Protein AF-A0A945F4Z0-F1 (afdb_monomer_lite)

Radius of gyration: 15.6 Å; chains: 1; bounding box: 30×42×39 Å

Structure (mmCIF, N/CA/C/O backbone):
data_AF-A0A945F4Z0-F1
#
_entry.id   AF-A0A945F4Z0-F1
#
loop_
_atom_site.group_PDB
_atom_site.id
_atom_site.type_symbol
_atom_site.label_atom_id
_atom_site.label_alt_id
_atom_site.label_comp_id
_atom_site.label_asym_id
_atom_site.label_entity_id
_atom_site.label_seq_id
_atom_site.pdbx_PDB_ins_code
_atom_site.Cartn_x
_atom_site.Cartn_y
_atom_site.Cartn_z
_atom_site.occupancy
_atom_site.B_iso_or_equiv
_atom_site.auth_seq_id
_atom_site.auth_comp_id
_atom_site.auth_asym_id
_atom_site.auth_atom_id
_atom_site.pdbx_PDB_model_num
ATOM 1 N N . MET A 1 1 ? -14.471 0.041 19.397 1.00 57.28 1 MET A N 1
ATOM 2 C CA . MET A 1 1 ? -13.333 -0.844 19.078 1.00 57.28 1 MET A CA 1
ATOM 3 C C . MET A 1 1 ? -12.966 -1.607 20.330 1.00 57.28 1 MET A C 1
ATOM 5 O O . MET A 1 1 ? -12.863 -0.986 21.384 1.00 57.28 1 MET A O 1
ATOM 9 N N . ASN A 1 2 ? -12.852 -2.930 20.235 1.00 70.94 2 ASN A N 1
ATOM 10 C CA . ASN A 1 2 ? -12.374 -3.762 21.343 1.00 70.94 2 ASN A CA 1
ATOM 11 C C . ASN A 1 2 ? -10.835 -3.869 21.310 1.00 70.94 2 ASN A C 1
ATOM 13 O O . ASN A 1 2 ? -10.199 -3.554 20.307 1.00 70.94 2 ASN A O 1
ATOM 17 N N . THR A 1 3 ? -10.219 -4.305 22.408 1.00 71.19 3 THR A N 1
ATOM 18 C CA . THR A 1 3 ? -8.753 -4.326 22.557 1.00 71.19 3 THR A CA 1
ATOM 19 C C . THR A 1 3 ? -8.053 -5.214 21.517 1.00 71.19 3 THR A C 1
ATOM 21 O O . THR A 1 3 ? -6.948 -4.898 21.088 1.00 71.19 3 THR A O 1
ATOM 24 N N . ILE A 1 4 ? -8.700 -6.296 21.070 1.00 70.62 4 ILE A N 1
ATOM 25 C CA . ILE A 1 4 ? -8.148 -7.249 20.093 1.00 70.62 4 ILE A CA 1
ATOM 26 C C . ILE A 1 4 ? -8.056 -6.610 18.701 1.00 70.62 4 ILE A C 1
ATOM 28 O O . ILE A 1 4 ? -7.018 -6.711 18.050 1.00 70.62 4 ILE A O 1
ATOM 32 N N . GLU A 1 5 ? -9.102 -5.898 18.270 1.00 69.19 5 GLU A N 1
ATOM 33 C CA . GLU A 1 5 ? -9.105 -5.132 17.014 1.00 69.19 5 GLU A CA 1
ATOM 34 C C . GLU A 1 5 ? -7.970 -4.103 16.987 1.00 69.19 5 GLU A C 1
ATOM 36 O O . GLU A 1 5 ? -7.250 -3.994 15.994 1.00 69.19 5 GLU A O 1
ATOM 41 N N . THR A 1 6 ? -7.757 -3.397 18.099 1.00 77.31 6 THR A N 1
ATOM 42 C CA . THR A 1 6 ? -6.669 -2.421 18.225 1.00 77.31 6 THR A CA 1
ATOM 43 C C . THR A 1 6 ? -5.296 -3.079 18.063 1.00 77.31 6 THR A C 1
ATOM 45 O O . THR A 1 6 ? -4.445 -2.541 17.356 1.00 77.31 6 THR A O 1
ATOM 48 N N . PHE A 1 7 ? -5.069 -4.262 18.647 1.00 81.06 7 PHE A N 1
ATOM 49 C CA . PHE A 1 7 ? -3.796 -4.978 18.496 1.00 81.06 7 PHE A CA 1
ATOM 50 C C . PHE A 1 7 ? -3.519 -5.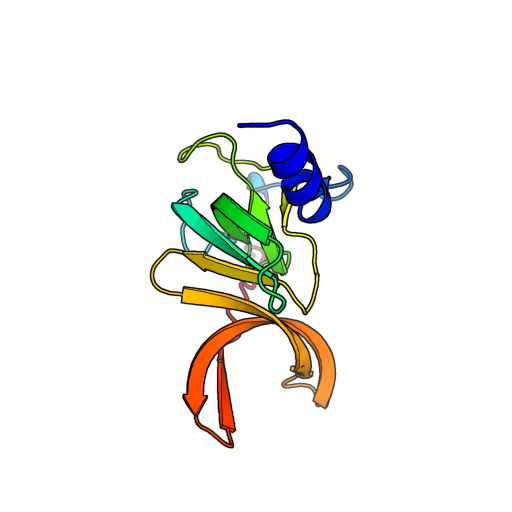415 17.053 1.00 81.06 7 PHE A C 1
ATOM 52 O O . PHE A 1 7 ? -2.377 -5.330 16.604 1.00 81.06 7 PHE A O 1
ATOM 59 N N . GLU A 1 8 ? -4.533 -5.871 16.315 1.00 84.00 8 GLU A N 1
ATOM 60 C CA . GLU A 1 8 ? -4.361 -6.265 14.911 1.00 84.00 8 GLU A CA 1
ATOM 61 C C . GLU A 1 8 ? -4.081 -5.065 13.997 1.00 84.00 8 GLU A C 1
ATOM 63 O O . GLU A 1 8 ? -3.292 -5.180 13.059 1.00 84.00 8 GLU A O 1
ATOM 68 N N . ILE A 1 9 ? -4.656 -3.898 14.304 1.00 82.81 9 ILE A N 1
ATOM 69 C CA . ILE A 1 9 ? -4.363 -2.648 13.591 1.00 82.81 9 ILE A CA 1
ATOM 70 C C . ILE A 1 9 ? -2.925 -2.191 13.861 1.00 82.81 9 ILE A C 1
ATOM 72 O O . ILE A 1 9 ? -2.204 -1.847 12.929 1.00 82.81 9 ILE A O 1
ATOM 76 N N . VAL A 1 10 ? -2.453 -2.242 15.108 1.00 86.88 10 VAL A N 1
ATOM 77 C CA . VAL A 1 10 ? -1.072 -1.838 15.435 1.00 86.88 10 VAL A CA 1
ATOM 78 C C . VAL A 1 10 ? -0.037 -2.679 14.669 1.00 86.88 10 VAL A C 1
ATOM 80 O O . VAL A 1 10 ? 0.998 -2.156 14.267 1.00 86.88 10 VAL A O 1
ATOM 83 N N . LYS A 1 11 ? -0.331 -3.953 14.372 1.00 88.19 11 LYS A N 1
ATOM 84 C CA . LYS A 1 11 ? 0.557 -4.847 13.599 1.00 88.19 11 LYS A CA 1
ATOM 85 C C . LYS A 1 11 ? 0.707 -4.480 12.118 1.00 88.19 11 LYS A C 1
ATOM 87 O O . LYS A 1 11 ? 1.576 -5.045 11.455 1.00 88.19 11 LYS A O 1
ATOM 92 N N . ILE A 1 12 ? -0.138 -3.601 11.577 1.00 90.12 12 ILE A N 1
ATOM 93 C CA . ILE A 1 12 ? -0.087 -3.181 10.166 1.00 90.12 12 ILE A CA 1
ATOM 94 C C . ILE A 1 12 ? 0.416 -1.744 9.983 1.00 90.12 12 ILE A C 1
ATOM 96 O O . ILE A 1 12 ? 0.544 -1.291 8.846 1.00 90.12 12 ILE A O 1
ATOM 100 N N . ILE A 1 13 ? 0.726 -1.039 11.075 1.00 91.38 13 ILE A N 1
ATOM 101 C CA . ILE A 1 13 ? 1.212 0.343 11.063 1.00 91.38 13 ILE A CA 1
ATOM 102 C C . ILE A 1 13 ? 2.731 0.355 11.244 1.00 91.38 13 ILE A C 1
ATOM 104 O O . ILE A 1 13 ? 3.278 -0.291 12.135 1.00 91.38 13 ILE A O 1
ATOM 108 N N . ALA A 1 14 ? 3.414 1.131 10.410 1.00 90.31 14 ALA A N 1
ATOM 109 C CA . ALA A 1 14 ? 4.813 1.490 10.567 1.00 90.31 14 ALA A CA 1
ATOM 110 C C . ALA A 1 14 ? 4.922 2.974 10.942 1.00 90.31 14 ALA A C 1
ATOM 112 O O . ALA A 1 14 ? 4.373 3.840 10.255 1.00 90.31 14 ALA A O 1
ATOM 113 N N . GLN A 1 15 ? 5.663 3.273 12.011 1.00 86.88 15 GLN A N 1
ATOM 114 C CA . GLN A 1 15 ? 6.022 4.651 12.342 1.00 86.88 15 GLN A CA 1
ATOM 115 C C . GLN A 1 15 ? 7.101 5.141 11.377 1.00 86.88 15 GLN A C 1
ATOM 117 O O . GLN A 1 15 ? 8.115 4.470 11.155 1.00 86.88 15 GLN A O 1
ATOM 122 N N . LYS A 1 16 ? 6.898 6.325 10.798 1.00 77.50 16 LYS A N 1
ATOM 123 C CA . LYS A 1 16 ? 7.902 6.962 9.951 1.00 77.50 16 LYS A CA 1
ATOM 124 C C . LYS A 1 16 ? 8.971 7.542 10.869 1.00 77.50 16 LYS A C 1
ATOM 126 O O . LYS A 1 16 ? 8.783 8.590 11.477 1.00 77.50 16 LYS A O 1
ATOM 131 N N . ASN A 1 17 ? 10.115 6.867 10.971 1.00 59.88 17 ASN A N 1
ATOM 132 C CA . ASN A 1 17 ? 11.295 7.461 11.594 1.00 59.88 17 ASN A CA 1
ATOM 133 C C . ASN A 1 17 ? 11.606 8.769 10.843 1.00 59.88 17 ASN A C 1
ATOM 135 O O . ASN A 1 17 ? 11.760 8.746 9.622 1.00 59.88 17 ASN A O 1
ATOM 139 N N . ASN A 1 18 ? 11.668 9.893 11.563 1.00 47.59 18 ASN A N 1
ATOM 140 C CA . ASN A 1 18 ? 11.749 11.286 11.080 1.00 47.59 18 ASN A CA 1
ATOM 141 C C . ASN A 1 18 ? 12.973 11.650 10.193 1.00 47.59 18 ASN A C 1
ATOM 143 O O . ASN A 1 18 ? 13.375 12.806 10.121 1.00 47.59 18 ASN A O 1
ATOM 147 N N . LEU A 1 19 ? 13.591 10.705 9.485 1.00 45.78 19 LEU A N 1
ATOM 148 C CA . LEU A 1 19 ? 14.809 10.921 8.697 1.00 45.78 19 LEU A CA 1
ATOM 149 C C . LEU A 1 19 ? 14.551 11.425 7.267 1.00 45.78 19 LEU A C 1
ATOM 151 O O . LEU A 1 19 ? 15.496 11.756 6.556 1.00 45.78 19 LEU A O 1
ATOM 155 N N . ARG A 1 20 ? 13.289 11.500 6.825 1.00 46.53 20 ARG A N 1
ATOM 156 C CA . ARG A 1 20 ? 12.905 12.089 5.532 1.00 46.53 20 ARG A CA 1
ATOM 157 C C . ARG A 1 20 ? 11.663 12.959 5.686 1.00 46.53 20 ARG A C 1
ATOM 159 O O . ARG A 1 20 ? 10.595 12.630 5.173 1.00 46.53 20 ARG A O 1
ATOM 166 N N . THR A 1 21 ? 11.797 14.086 6.382 1.00 48.62 21 THR A N 1
ATOM 167 C CA . THR A 1 21 ? 10.856 15.196 6.210 1.00 48.62 21 THR A CA 1
ATOM 168 C C . THR A 1 21 ? 10.957 15.654 4.758 1.00 48.62 21 THR A C 1
ATOM 170 O O . THR A 1 21 ? 11.916 16.299 4.337 1.00 48.62 21 THR A O 1
ATOM 173 N N . MET A 1 22 ? 9.998 15.222 3.939 1.00 55.06 22 MET A N 1
ATOM 174 C CA . MET A 1 22 ? 9.889 15.661 2.556 1.00 55.06 22 MET A CA 1
ATOM 175 C C . MET A 1 22 ? 9.711 17.178 2.563 1.00 55.06 22 MET A C 1
ATOM 177 O O . MET A 1 22 ? 8.665 17.683 2.963 1.00 55.06 22 MET A O 1
ATOM 181 N N . ASN A 1 23 ? 10.744 17.909 2.149 1.00 58.12 23 ASN A N 1
ATOM 182 C CA . ASN A 1 23 ? 10.658 19.354 2.060 1.00 58.12 23 ASN A CA 1
ATOM 183 C C . ASN A 1 23 ? 9.906 19.725 0.776 1.00 58.12 23 ASN A C 1
ATOM 185 O O . ASN A 1 23 ? 10.512 19.910 -0.278 1.00 58.12 23 ASN A O 1
ATOM 189 N N . LEU A 1 24 ? 8.576 19.799 0.882 1.00 58.62 24 LEU A N 1
ATOM 190 C CA . LEU A 1 24 ? 7.657 20.132 -0.211 1.00 58.62 24 LEU A CA 1
ATOM 191 C C . LEU A 1 24 ? 8.017 21.459 -0.903 1.00 58.62 24 LEU A C 1
ATOM 193 O O . LEU A 1 24 ? 7.733 21.610 -2.084 1.00 58.62 24 LEU A O 1
ATOM 197 N N . SER A 1 25 ? 8.705 22.382 -0.214 1.00 57.22 25 SER A N 1
ATOM 198 C CA . SER A 1 25 ? 9.154 23.656 -0.802 1.00 57.22 25 SER A CA 1
ATOM 199 C C . SER A 1 25 ? 10.288 23.519 -1.827 1.00 57.22 25 SER A C 1
ATOM 201 O O . SER A 1 25 ? 10.493 24.422 -2.631 1.00 57.22 25 SER A O 1
ATOM 203 N N . LYS A 1 26 ? 11.023 22.397 -1.825 1.00 52.59 26 LYS A N 1
ATOM 204 C CA . LYS A 1 26 ? 12.131 22.122 -2.762 1.00 52.59 26 LYS A CA 1
ATOM 205 C C . LYS A 1 26 ? 11.701 21.295 -3.974 1.00 52.59 26 LYS A C 1
ATOM 207 O O . LYS A 1 26 ? 12.537 20.856 -4.756 1.00 52.59 26 LYS A O 1
ATOM 212 N N . ILE A 1 27 ? 10.406 21.023 -4.093 1.00 54.50 27 ILE A N 1
ATOM 213 C CA . ILE A 1 27 ? 9.855 20.084 -5.057 1.00 54.50 27 ILE A CA 1
ATOM 214 C C . ILE A 1 27 ? 8.968 20.853 -6.037 1.00 54.50 27 ILE A C 1
ATOM 216 O O . ILE A 1 27 ? 7.995 21.481 -5.633 1.00 54.50 27 ILE A O 1
ATOM 220 N N . SER A 1 28 ? 9.268 20.758 -7.335 1.00 45.69 28 SER A N 1
ATOM 221 C CA . SER A 1 28 ? 8.346 21.200 -8.384 1.00 45.69 28 SER A CA 1
ATOM 222 C C . SER A 1 28 ? 7.384 20.056 -8.733 1.00 45.69 28 SER A C 1
ATOM 224 O O . SER A 1 28 ? 7.798 19.012 -9.243 1.00 45.69 28 SER A O 1
ATOM 226 N N . GLY A 1 29 ? 6.096 20.229 -8.411 1.00 54.69 29 GLY A N 1
ATOM 227 C CA . GLY A 1 29 ? 5.029 19.236 -8.608 1.00 54.69 29 GLY A CA 1
ATOM 228 C C . GLY A 1 29 ? 4.579 18.516 -7.327 1.00 54.69 29 GLY A C 1
ATOM 229 O O . GLY A 1 29 ? 5.136 18.705 -6.253 1.00 54.69 29 GLY A O 1
ATOM 230 N N . SER A 1 30 ? 3.536 17.681 -7.423 1.00 54.34 30 SER A N 1
ATOM 231 C CA . SER A 1 30 ? 3.030 16.897 -6.282 1.00 54.34 30 SER A CA 1
ATOM 232 C C . SER A 1 30 ? 3.563 15.455 -6.305 1.00 54.34 30 SER A C 1
ATOM 234 O O . SER A 1 30 ? 3.446 14.781 -7.340 1.00 54.34 30 SER A O 1
ATOM 236 N N . PRO A 1 31 ? 4.094 14.932 -5.179 1.00 59.38 31 PRO A N 1
ATOM 237 C CA . PRO A 1 31 ? 4.508 13.530 -5.051 1.00 59.38 31 PRO A CA 1
ATOM 238 C C . PRO A 1 31 ? 3.307 12.572 -4.985 1.00 59.38 31 PRO A C 1
ATOM 240 O O . PRO A 1 31 ? 3.463 11.354 -5.112 1.00 59.38 31 PRO A O 1
ATOM 243 N N . TYR A 1 32 ? 2.102 13.113 -4.800 1.00 61.56 32 TYR A N 1
ATOM 244 C CA . TYR A 1 32 ? 0.876 12.352 -4.650 1.00 61.56 32 TYR A CA 1
ATOM 245 C C . TYR A 1 32 ? 0.112 12.309 -5.974 1.00 61.56 32 TYR A C 1
ATOM 247 O O . TYR A 1 32 ? -0.017 13.310 -6.680 1.00 61.56 32 TYR A O 1
ATOM 255 N N . SER A 1 33 ? -0.443 11.143 -6.318 1.00 59.25 33 SER A N 1
ATOM 256 C CA . SER A 1 33 ? -1.431 11.064 -7.403 1.00 59.25 33 SER A CA 1
ATOM 257 C C . SER A 1 33 ? -2.764 11.706 -7.010 1.00 59.25 33 SER A C 1
ATOM 259 O O . SER A 1 33 ? -3.514 12.113 -7.887 1.00 59.25 33 SER A O 1
ATOM 261 N N . MET A 1 34 ? -3.046 11.791 -5.706 1.00 65.56 34 MET A N 1
ATOM 262 C CA . MET A 1 34 ? -4.188 12.496 -5.130 1.00 65.56 34 MET A CA 1
ATOM 263 C C . MET A 1 34 ? -3.779 13.068 -3.771 1.00 65.56 34 MET A C 1
ATOM 265 O O . MET A 1 34 ? -3.209 12.342 -2.963 1.00 65.56 34 MET A O 1
ATOM 269 N N . GLY A 1 35 ? -4.001 14.366 -3.550 1.00 70.81 35 GLY A N 1
ATOM 270 C CA . GLY A 1 35 ? -3.461 15.081 -2.387 1.00 70.81 35 GLY A CA 1
ATOM 271 C C . GLY A 1 35 ? -4.149 14.765 -1.058 1.00 70.81 35 GLY A C 1
ATOM 272 O O . GLY A 1 35 ? -3.549 14.980 -0.012 1.00 70.81 35 GLY A O 1
ATOM 273 N N . THR A 1 36 ? -5.366 14.227 -1.077 1.00 86.75 36 THR A N 1
ATOM 274 C CA . THR A 1 36 ? -6.170 13.966 0.124 1.00 86.75 36 THR A CA 1
ATOM 275 C C . THR A 1 36 ? -6.097 12.506 0.563 1.00 86.75 36 THR A C 1
ATOM 277 O O . THR A 1 36 ? -5.893 11.602 -0.254 1.00 86.75 36 THR A O 1
ATOM 280 N N . PHE A 1 37 ? -6.279 12.270 1.864 1.00 93.75 37 PHE A N 1
ATOM 281 C CA . PHE A 1 37 ? -6.472 10.918 2.382 1.00 93.75 37 PHE A CA 1
ATOM 282 C C . PHE A 1 37 ? -7.902 10.456 2.099 1.00 93.75 37 PHE A C 1
ATOM 284 O O . PHE A 1 37 ? -8.856 11.212 2.289 1.00 93.75 37 PHE A O 1
ATOM 291 N N . ALA A 1 38 ? -8.045 9.208 1.662 1.00 95.44 38 ALA A N 1
ATOM 292 C CA . ALA A 1 38 ? -9.326 8.587 1.354 1.00 95.44 38 ALA A CA 1
ATOM 293 C C . ALA A 1 38 ? -9.598 7.422 2.306 1.00 95.44 38 ALA A C 1
ATOM 295 O O . ALA A 1 38 ? -8.671 6.715 2.702 1.00 95.44 38 ALA A O 1
ATOM 296 N N . LEU A 1 39 ? -10.869 7.200 2.646 1.00 96.56 39 LEU A N 1
ATOM 297 C CA . LEU A 1 39 ? -11.261 6.013 3.399 1.00 96.56 39 LEU A CA 1
ATOM 298 C C . LEU A 1 39 ? -10.903 4.758 2.596 1.00 96.56 39 LEU A C 1
ATOM 300 O O . LEU A 1 39 ? -11.250 4.631 1.420 1.00 96.56 39 LEU A O 1
ATOM 304 N N . ALA A 1 40 ? -10.196 3.850 3.249 1.00 95.62 40 ALA A N 1
ATOM 305 C CA . ALA A 1 40 ? -9.612 2.673 2.648 1.00 95.62 40 ALA A CA 1
ATOM 306 C C . ALA A 1 40 ? -9.923 1.433 3.470 1.00 95.62 40 ALA A C 1
ATOM 308 O O . ALA A 1 40 ? -9.950 1.486 4.701 1.00 95.62 40 ALA A O 1
ATOM 309 N N . LYS A 1 41 ? -10.052 0.306 2.775 1.00 95.94 41 LYS A N 1
ATOM 310 C CA . LYS A 1 41 ? -10.103 -1.021 3.384 1.00 95.94 41 LYS A CA 1
ATOM 311 C C . LYS A 1 41 ? -8.715 -1.654 3.319 1.00 95.94 41 LYS A C 1
ATOM 313 O O . LYS A 1 41 ? -8.124 -1.714 2.240 1.00 95.94 41 LYS A O 1
ATOM 318 N N . VAL A 1 42 ? -8.207 -2.129 4.450 1.00 95.81 42 VAL A N 1
ATOM 319 C CA . VAL A 1 42 ? -6.956 -2.889 4.544 1.00 95.81 42 VAL A CA 1
ATOM 320 C C . VAL A 1 42 ? -7.263 -4.309 4.975 1.00 95.81 42 VAL A C 1
ATOM 322 O O . VAL A 1 42 ? -7.921 -4.524 5.992 1.00 95.81 42 VAL A O 1
ATOM 325 N N . GLU A 1 43 ? -6.759 -5.267 4.207 1.00 94.44 43 GLU A N 1
ATOM 326 C CA . GLU A 1 43 ? -6.999 -6.690 4.411 1.00 94.44 43 GLU A CA 1
ATOM 327 C C . GLU A 1 43 ? -5.680 -7.449 4.407 1.00 94.44 43 GLU A C 1
ATOM 329 O O . GLU A 1 43 ? -4.793 -7.171 3.597 1.00 94.44 43 GLU A O 1
ATOM 334 N N . ARG A 1 44 ? -5.563 -8.441 5.289 1.00 91.81 44 ARG A N 1
ATOM 335 C CA . ARG A 1 44 ? -4.493 -9.438 5.218 1.00 91.81 44 ARG A CA 1
ATOM 336 C C . ARG A 1 44 ? -5.001 -10.666 4.464 1.00 91.81 44 ARG A C 1
ATOM 338 O O . ARG A 1 44 ? -6.112 -11.114 4.726 1.00 91.81 44 ARG A O 1
ATOM 345 N N . GLU A 1 45 ? -4.191 -11.246 3.577 1.00 80.44 45 GLU A N 1
ATOM 346 C CA . GLU A 1 4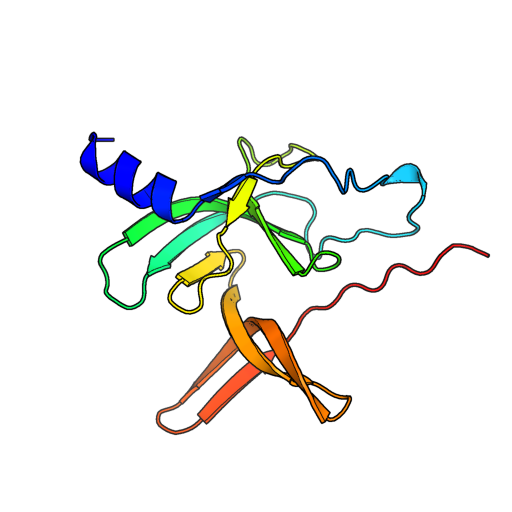5 ? -4.576 -12.389 2.721 1.00 80.44 45 GLU A CA 1
ATOM 347 C C . GLU A 1 45 ? -5.133 -13.604 3.490 1.00 80.44 45 GLU A C 1
ATOM 349 O O . GLU A 1 45 ? -5.931 -14.364 2.953 1.00 80.44 45 GLU A O 1
ATOM 354 N N . ASN A 1 46 ? -4.773 -13.774 4.765 1.00 76.69 46 ASN A N 1
ATOM 355 C CA . ASN A 1 46 ? -5.287 -14.845 5.626 1.00 76.69 46 ASN A CA 1
ATOM 356 C C . ASN A 1 46 ? -6.607 -14.503 6.354 1.00 76.69 46 ASN A C 1
ATOM 358 O O . ASN A 1 46 ? -7.020 -15.251 7.239 1.00 76.69 46 ASN A O 1
ATOM 362 N N . GLY A 1 47 ? -7.228 -13.359 6.049 1.00 68.50 47 GLY A N 1
ATOM 363 C CA . GLY A 1 47 ? -8.504 -12.908 6.613 1.00 68.50 47 GLY A CA 1
ATOM 364 C C . GLY A 1 47 ? -8.460 -12.433 8.070 1.00 68.50 47 GLY A C 1
ATOM 365 O O . GLY A 1 47 ? -9.487 -12.009 8.593 1.00 68.50 47 GLY A O 1
ATOM 366 N N . LYS A 1 48 ? -7.298 -12.473 8.741 1.00 72.12 48 LYS A N 1
ATOM 367 C CA . LYS A 1 48 ? -7.181 -12.154 10.179 1.00 72.12 48 LYS A CA 1
ATOM 368 C C . LYS A 1 48 ? -7.244 -10.662 10.500 1.00 72.12 48 LYS A C 1
ATOM 370 O O . LYS A 1 48 ? -7.522 -10.302 11.638 1.00 72.12 48 LYS A O 1
ATOM 375 N N . THR A 1 49 ? -6.996 -9.801 9.517 1.00 78.19 49 THR A N 1
ATOM 376 C CA . THR A 1 49 ? -7.004 -8.347 9.699 1.00 78.19 49 THR A CA 1
ATOM 377 C C . THR A 1 49 ? -7.912 -7.718 8.655 1.00 78.19 49 THR A C 1
ATOM 379 O O . THR A 1 49 ? -7.689 -7.905 7.460 1.00 78.19 49 THR A O 1
ATOM 382 N N . ASN A 1 50 ? -8.904 -6.963 9.123 1.00 86.81 50 ASN A N 1
ATOM 383 C CA . ASN A 1 50 ? -9.747 -6.076 8.331 1.00 86.81 50 ASN A CA 1
ATOM 384 C C . ASN A 1 50 ? -9.791 -4.726 9.051 1.00 86.81 50 ASN A C 1
ATOM 386 O O . ASN A 1 50 ? -10.306 -4.646 10.165 1.00 86.81 50 ASN A O 1
ATOM 390 N N . ALA A 1 51 ? -9.230 -3.685 8.444 1.00 91.12 51 ALA A N 1
ATOM 391 C CA . ALA A 1 51 ? -9.168 -2.352 9.035 1.00 91.12 51 ALA A CA 1
ATOM 392 C C . ALA A 1 51 ? -9.680 -1.294 8.057 1.00 91.12 51 ALA A C 1
ATOM 394 O O . ALA A 1 51 ? -9.412 -1.366 6.859 1.00 91.12 51 ALA A O 1
ATOM 395 N N . ASN A 1 52 ? -10.381 -0.294 8.588 1.00 94.06 52 ASN A N 1
ATOM 396 C CA . ASN A 1 52 ? -10.764 0.899 7.844 1.00 94.06 52 ASN A CA 1
ATOM 397 C C . ASN A 1 52 ? -9.864 2.055 8.285 1.00 94.06 52 ASN A C 1
ATOM 399 O O . ASN A 1 52 ? -9.903 2.447 9.450 1.00 94.06 52 ASN A O 1
ATOM 403 N N . LEU A 1 53 ? -9.048 2.576 7.370 1.00 95.25 53 LEU A N 1
ATOM 404 C CA . LEU A 1 53 ? -8.064 3.632 7.632 1.00 95.25 53 LEU A CA 1
ATOM 405 C C . LEU A 1 53 ? -8.193 4.744 6.588 1.00 95.25 53 LEU A C 1
ATOM 407 O O . LEU A 1 53 ? -8.673 4.509 5.482 1.00 95.25 53 LEU A O 1
ATOM 411 N N . LEU A 1 54 ? -7.743 5.954 6.911 1.00 96.44 54 LEU A N 1
ATOM 412 C CA . LEU A 1 54 ? -7.580 7.016 5.919 1.00 96.44 54 LEU A CA 1
ATOM 413 C C . LEU A 1 54 ? -6.211 6.851 5.264 1.00 96.44 54 LEU A C 1
ATOM 415 O O . LEU A 1 54 ? -5.205 6.971 5.952 1.00 96.44 54 LEU A O 1
ATOM 419 N N . LEU A 1 55 ? -6.150 6.566 3.964 1.00 96.06 55 LEU A N 1
ATOM 420 C CA . LEU A 1 55 ? -4.896 6.281 3.264 1.00 96.06 55 LEU A CA 1
ATOM 421 C C . LEU A 1 55 ? -4.657 7.221 2.081 1.00 96.06 55 LEU A C 1
ATOM 423 O O . LEU A 1 55 ? -5.591 7.675 1.416 1.00 96.06 55 LEU A O 1
ATOM 427 N N . ARG A 1 56 ? -3.379 7.465 1.784 1.00 94.44 56 ARG A N 1
ATOM 428 C CA . ARG A 1 56 ? -2.911 8.154 0.574 1.00 94.44 56 ARG A CA 1
ATOM 429 C C . ARG A 1 56 ? -1.641 7.482 0.065 1.00 94.44 56 ARG A C 1
ATOM 431 O O . ARG A 1 56 ? -0.765 7.138 0.847 1.00 94.44 56 ARG A O 1
ATOM 438 N N . TYR A 1 57 ? -1.506 7.323 -1.249 1.00 92.88 57 TYR A N 1
ATOM 439 C CA . TYR A 1 57 ? -0.282 6.775 -1.836 1.00 92.88 57 TYR A CA 1
ATOM 440 C C . TYR A 1 57 ? 0.734 7.880 -2.161 1.00 92.88 57 TYR A C 1
ATOM 442 O O . TYR A 1 57 ? 0.457 8.786 -2.954 1.00 92.88 57 TYR A O 1
ATOM 450 N N . ASN A 1 58 ? 1.921 7.772 -1.569 1.00 89.56 58 ASN A N 1
ATOM 451 C CA . ASN A 1 58 ? 3.097 8.587 -1.836 1.00 89.56 58 ASN A CA 1
ATOM 452 C C . ASN A 1 58 ? 3.987 7.866 -2.860 1.00 89.56 58 ASN A C 1
ATOM 454 O O . ASN A 1 58 ? 4.818 7.025 -2.515 1.00 89.56 58 ASN A O 1
ATOM 458 N N . GLY A 1 59 ? 3.816 8.209 -4.139 1.00 84.69 59 GLY A N 1
ATOM 459 C CA . GLY A 1 59 ? 4.538 7.569 -5.244 1.00 84.69 59 GLY A CA 1
ATOM 460 C C . GLY A 1 59 ? 6.012 7.970 -5.365 1.00 84.69 59 GLY A C 1
ATOM 461 O O . GLY A 1 59 ? 6.701 7.433 -6.234 1.00 84.69 59 GLY A O 1
ATOM 462 N N . TYR A 1 60 ? 6.483 8.916 -4.546 1.00 82.62 60 TYR A N 1
ATOM 463 C CA . TYR A 1 60 ? 7.892 9.303 -4.465 1.00 82.62 60 TYR A CA 1
ATOM 464 C C . TYR A 1 60 ? 8.665 8.403 -3.492 1.00 82.62 60 TYR A C 1
ATOM 466 O O . TYR A 1 60 ? 9.718 7.880 -3.847 1.00 82.62 60 TYR A O 1
ATOM 474 N N . ASN A 1 61 ? 8.117 8.172 -2.293 1.00 86.38 61 ASN A N 1
ATOM 475 C CA . ASN A 1 61 ? 8.718 7.270 -1.301 1.00 86.38 61 ASN A CA 1
ATOM 476 C C . ASN A 1 61 ? 8.311 5.798 -1.482 1.00 86.38 61 ASN A C 1
ATOM 478 O O . ASN A 1 61 ? 8.867 4.930 -0.806 1.00 86.38 61 ASN A O 1
ATOM 482 N N . ASP A 1 62 ? 7.359 5.517 -2.381 1.00 90.44 62 ASP A N 1
ATOM 483 C CA . ASP A 1 62 ? 6.725 4.201 -2.518 1.00 90.44 62 ASP A CA 1
ATOM 484 C C . ASP A 1 62 ? 6.138 3.753 -1.166 1.00 90.44 62 ASP A C 1
ATOM 486 O O . ASP A 1 62 ? 6.527 2.742 -0.577 1.00 90.44 62 ASP A O 1
ATOM 490 N N . GLU A 1 63 ? 5.245 4.586 -0.626 1.00 93.06 63 GLU A N 1
ATOM 491 C CA . GLU A 1 63 ? 4.612 4.419 0.686 1.00 93.06 63 GLU A CA 1
ATOM 492 C C . GLU A 1 63 ? 3.099 4.630 0.593 1.00 93.06 63 GLU A C 1
ATOM 494 O O . GLU A 1 63 ? 2.617 5.474 -0.162 1.00 93.06 63 GLU A O 1
ATOM 499 N N . ILE A 1 64 ? 2.343 3.894 1.404 1.00 95.06 64 ILE A N 1
ATOM 500 C CA . ILE A 1 64 ? 0.931 4.180 1.665 1.00 95.06 64 ILE A CA 1
ATOM 501 C C . ILE A 1 64 ? 0.875 4.857 3.031 1.00 95.06 64 ILE A C 1
ATOM 503 O O . ILE A 1 64 ? 1.096 4.214 4.048 1.00 95.06 64 ILE A O 1
ATOM 507 N N . GLU A 1 65 ? 0.638 6.161 3.049 1.00 94.69 65 GLU A N 1
ATOM 508 C CA . GLU A 1 65 ? 0.577 6.976 4.261 1.00 94.69 65 GLU A CA 1
ATOM 509 C C . GLU A 1 65 ? -0.779 6.813 4.953 1.00 94.69 65 GLU A C 1
ATOM 511 O O . GLU A 1 65 ? -1.806 6.729 4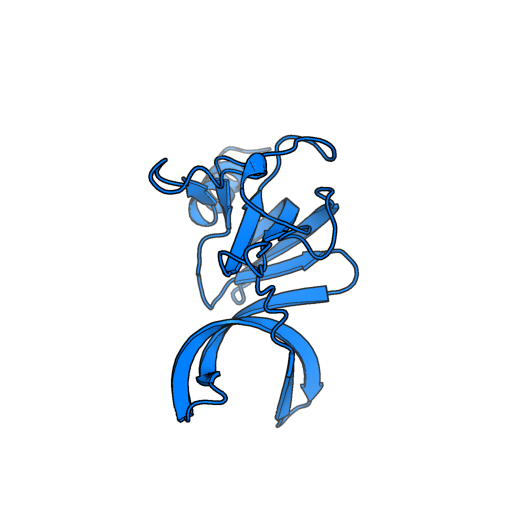.277 1.00 94.69 65 GLU A O 1
ATOM 516 N N . ILE A 1 66 ? -0.779 6.811 6.288 1.00 95.19 66 ILE A N 1
ATOM 517 C CA . ILE A 1 66 ? -1.978 6.708 7.131 1.00 95.19 66 ILE A CA 1
ATOM 518 C C . ILE A 1 66 ? -2.324 8.079 7.701 1.00 95.19 66 ILE A C 1
ATOM 520 O O . ILE A 1 66 ? -1.473 8.748 8.276 1.00 95.19 66 ILE A O 1
ATOM 524 N N . GLY A 1 67 ? -3.573 8.504 7.540 1.00 93.94 67 GLY A N 1
ATOM 525 C CA . GLY A 1 67 ? -4.025 9.814 7.963 1.00 93.94 67 GLY A CA 1
ATOM 526 C C . GLY A 1 67 ? -4.890 9.844 9.211 1.00 93.94 67 GLY A C 1
ATOM 527 O O . GLY A 1 67 ? -5.687 8.940 9.448 1.00 93.94 67 GLY A O 1
ATOM 528 N N . LYS A 1 68 ? -4.776 10.932 9.984 1.00 92.62 68 LYS A N 1
ATOM 529 C CA . LYS A 1 68 ? -5.679 11.228 11.112 1.00 92.62 68 LYS A CA 1
ATOM 530 C C . LYS A 1 68 ? -6.947 11.953 10.639 1.00 92.62 68 LYS A C 1
ATOM 532 O O . LYS A 1 68 ? -7.983 11.870 11.287 1.00 92.62 68 LYS A O 1
ATOM 537 N N . ASN A 1 69 ? -6.878 12.647 9.501 1.00 92.75 69 ASN A N 1
ATOM 538 C CA . ASN A 1 69 ? -8.011 13.276 8.816 1.00 92.75 69 ASN A CA 1
ATOM 539 C C . ASN A 1 69 ? -7.753 13.366 7.296 1.00 92.75 69 ASN A C 1
ATOM 541 O O . ASN A 1 69 ? -6.670 13.028 6.821 1.00 92.75 69 ASN A O 1
ATOM 545 N N . THR A 1 70 ? -8.752 13.794 6.522 1.00 91.06 70 THR A N 1
ATOM 546 C CA . THR A 1 70 ? -8.714 13.787 5.047 1.00 91.06 70 THR A CA 1
ATOM 547 C C . THR A 1 70 ? -7.867 14.903 4.431 1.00 91.06 70 THR A C 1
ATOM 549 O O . THR A 1 70 ? -7.411 14.758 3.294 1.00 91.06 70 THR A O 1
ATOM 552 N N . THR A 1 71 ? -7.670 16.008 5.153 1.00 86.06 71 THR A N 1
ATOM 553 C CA . THR A 1 71 ? -7.083 17.258 4.639 1.00 86.06 71 THR A CA 1
ATOM 554 C C . THR A 1 71 ? -5.674 17.536 5.148 1.00 86.06 71 THR A C 1
ATOM 556 O O . THR A 1 71 ? -5.055 18.490 4.692 1.00 86.06 71 THR A O 1
ATOM 559 N N . GLN A 1 72 ? -5.162 16.747 6.094 1.00 87.31 72 GLN A N 1
ATOM 560 C CA . GLN A 1 72 ? -3.814 16.942 6.616 1.00 87.31 72 GLN A CA 1
ATOM 561 C C . GLN A 1 72 ? -2.767 16.802 5.505 1.00 87.31 72 GLN A C 1
ATOM 563 O O . GLN A 1 72 ? -2.899 16.000 4.576 1.00 87.31 72 GLN A O 1
ATOM 568 N N . GLU A 1 73 ? -1.697 17.576 5.619 1.00 83.88 73 GLU A N 1
ATOM 569 C CA . GLU A 1 73 ? -0.669 17.633 4.582 1.00 83.88 73 GLU A CA 1
ATOM 570 C C . GLU A 1 73 ? 0.361 16.511 4.739 1.00 83.88 73 GLU A C 1
ATOM 572 O O . GLU A 1 73 ? 0.786 15.891 3.755 1.00 83.88 73 GLU A O 1
ATOM 577 N N . THR A 1 74 ? 0.725 16.215 5.987 1.00 85.12 74 THR A N 1
ATOM 578 C CA . THR A 1 74 ? 1.776 15.268 6.358 1.00 85.12 74 THR A CA 1
ATOM 579 C C . THR A 1 74 ? 1.208 14.026 7.038 1.00 85.12 74 THR A C 1
ATOM 581 O O . THR A 1 74 ? 0.069 13.997 7.503 1.00 85.12 74 THR A O 1
ATOM 584 N N . SER A 1 75 ? 2.024 12.975 7.077 1.00 89.69 75 SER A N 1
ATOM 585 C CA . SER A 1 75 ? 1.759 11.779 7.862 1.00 89.69 75 SER A CA 1
ATOM 586 C C . SER A 1 75 ? 3.016 11.338 8.605 1.00 89.69 75 SER A C 1
ATOM 588 O O . SER A 1 75 ? 4.106 11.333 8.023 1.00 89.69 75 SER A O 1
ATOM 590 N N . GLU A 1 76 ? 2.822 10.923 9.856 1.00 90.69 76 GLU A N 1
ATOM 591 C CA . GLU A 1 76 ? 3.806 10.279 10.737 1.00 90.69 76 GLU A CA 1
ATOM 592 C C . GLU A 1 76 ? 3.765 8.745 10.624 1.00 90.69 76 GLU A C 1
ATOM 594 O O . GLU A 1 76 ? 4.662 8.054 11.101 1.00 90.69 76 GLU A O 1
ATOM 599 N N . GLU A 1 77 ? 2.735 8.200 9.976 1.00 93.50 77 GLU A N 1
ATOM 600 C CA . GLU A 1 77 ? 2.454 6.768 9.910 1.00 93.50 77 GLU A CA 1
ATOM 601 C C . GLU A 1 77 ? 2.290 6.306 8.459 1.00 93.50 77 GLU A C 1
ATOM 603 O O . GLU A 1 77 ? 1.791 7.019 7.578 1.00 93.50 77 GLU A O 1
ATOM 608 N N . ALA A 1 78 ? 2.709 5.078 8.196 1.00 94.94 78 ALA A N 1
ATOM 609 C CA . ALA A 1 78 ? 2.509 4.414 6.921 1.00 94.94 78 ALA A CA 1
ATOM 610 C C . ALA A 1 78 ? 2.045 2.977 7.145 1.00 94.94 78 ALA A C 1
ATOM 612 O O . ALA A 1 78 ? 2.281 2.384 8.197 1.00 94.94 78 ALA A O 1
ATOM 613 N N . LEU A 1 79 ? 1.399 2.400 6.140 1.00 95.50 79 LEU A N 1
ATOM 614 C CA . LEU A 1 79 ? 1.131 0.974 6.122 1.00 95.50 79 LEU A CA 1
ATOM 615 C C . LEU A 1 79 ? 2.461 0.216 6.044 1.00 95.50 79 LEU A C 1
ATOM 617 O O . LEU A 1 79 ? 3.338 0.557 5.239 1.00 95.50 79 LEU A O 1
ATOM 621 N N . LEU A 1 80 ? 2.598 -0.822 6.866 1.00 95.06 80 LEU A N 1
ATOM 622 C CA . LEU A 1 80 ? 3.759 -1.700 6.846 1.00 95.06 80 LEU A CA 1
ATOM 623 C C . LEU A 1 80 ? 3.958 -2.281 5.437 1.00 95.06 80 LEU A C 1
ATOM 625 O O . LEU A 1 80 ? 3.006 -2.740 4.804 1.00 95.06 80 LEU A O 1
ATOM 629 N N . LYS A 1 81 ? 5.209 -2.292 4.958 1.00 94.69 81 LYS A N 1
ATOM 630 C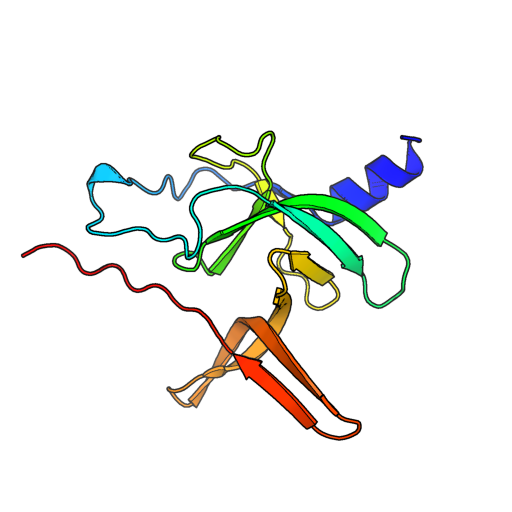 CA . LYS A 1 81 ? 5.604 -2.926 3.689 1.00 94.69 81 LYS A CA 1
ATOM 631 C C . LYS A 1 81 ? 5.580 -4.454 3.820 1.00 94.69 81 LYS A C 1
ATOM 633 O O . LYS A 1 81 ? 6.614 -5.112 3.875 1.00 94.69 81 LYS A O 1
ATOM 638 N N . ASP A 1 82 ? 4.376 -5.003 3.904 1.00 94.19 82 ASP A N 1
ATOM 639 C CA . ASP A 1 82 ? 4.084 -6.420 4.105 1.00 94.19 82 ASP A CA 1
ATOM 640 C C . ASP A 1 82 ? 3.380 -6.981 2.862 1.00 94.19 82 ASP A C 1
ATOM 642 O O . ASP A 1 82 ? 2.360 -6.459 2.408 1.00 94.19 82 ASP A O 1
ATOM 646 N N . LYS A 1 83 ? 3.933 -8.064 2.305 1.00 94.44 83 LYS A N 1
ATOM 647 C CA . LYS A 1 83 ? 3.458 -8.678 1.054 1.00 94.44 83 LYS A CA 1
ATOM 648 C C . LYS A 1 83 ? 2.075 -9.323 1.187 1.00 94.44 83 LYS A C 1
ATOM 650 O O . LYS A 1 83 ? 1.390 -9.508 0.184 1.00 94.44 83 LYS A O 1
ATOM 655 N N . SER A 1 84 ? 1.654 -9.619 2.417 1.00 93.19 84 SER A N 1
ATOM 656 C CA . SER A 1 84 ? 0.342 -10.192 2.725 1.00 93.19 84 SER A CA 1
ATOM 657 C C . SER A 1 84 ? -0.761 -9.147 2.910 1.00 93.19 84 SER A C 1
ATOM 659 O O . SER A 1 84 ? -1.915 -9.529 3.106 1.00 93.19 84 SER A O 1
ATOM 661 N N . LEU A 1 85 ? -0.436 -7.848 2.877 1.00 95.19 85 LEU A N 1
ATOM 662 C CA . LEU A 1 85 ? -1.416 -6.772 3.012 1.00 95.19 85 LEU A CA 1
ATOM 663 C C . LEU A 1 85 ? -1.889 -6.265 1.650 1.00 95.19 85 LEU A C 1
ATOM 665 O O . LEU A 1 85 ? -1.098 -6.024 0.734 1.00 95.19 85 LEU A O 1
ATOM 669 N N . ARG A 1 86 ? -3.198 -6.034 1.551 1.00 95.38 86 ARG A N 1
ATOM 670 C CA . ARG A 1 86 ? -3.853 -5.361 0.428 1.00 95.38 86 ARG A CA 1
ATOM 671 C C . ARG A 1 86 ? -4.578 -4.133 0.955 1.00 95.38 86 ARG A C 1
ATOM 673 O O . ARG A 1 86 ? -5.335 -4.227 1.917 1.00 95.38 86 ARG A O 1
ATOM 680 N N . ALA A 1 87 ? -4.360 -2.990 0.316 1.00 96.25 87 ALA A N 1
ATOM 681 C CA . ALA A 1 87 ? -5.049 -1.747 0.641 1.00 96.25 87 ALA A CA 1
ATOM 682 C C . ALA A 1 87 ? -5.890 -1.299 -0.553 1.00 96.25 87 ALA A C 1
ATOM 684 O O . ALA A 1 87 ? -5.359 -1.107 -1.647 1.00 96.25 87 ALA A O 1
ATOM 685 N N . THR A 1 88 ? -7.192 -1.120 -0.347 1.00 96.12 88 THR A N 1
ATOM 686 C CA . THR A 1 88 ? -8.132 -0.718 -1.396 1.00 96.12 88 THR A CA 1
ATOM 687 C C . THR A 1 88 ? -8.721 0.649 -1.087 1.00 96.12 88 THR A C 1
ATOM 689 O O . THR A 1 88 ? -9.393 0.828 -0.072 1.00 96.12 88 THR A O 1
ATOM 692 N N . PHE A 1 89 ? -8.462 1.612 -1.969 1.00 95.38 89 PHE A N 1
ATOM 693 C CA . PHE A 1 89 ? -8.959 2.986 -1.895 1.00 95.38 89 PHE A CA 1
ATOM 694 C C . PHE A 1 89 ? -8.943 3.622 -3.284 1.00 95.38 89 PHE A C 1
ATOM 696 O O . PHE A 1 89 ? -8.135 3.251 -4.135 1.00 95.38 89 PHE A O 1
ATOM 703 N N . ASN A 1 90 ? -9.839 4.582 -3.532 1.00 92.06 90 ASN A N 1
ATOM 704 C CA . ASN A 1 90 ? -9.934 5.291 -4.817 1.00 92.06 90 ASN A CA 1
ATOM 705 C C . ASN A 1 90 ? -10.005 4.345 -6.029 1.00 92.06 90 ASN A C 1
ATOM 707 O O . ASN A 1 90 ? -9.324 4.554 -7.034 1.00 92.06 90 ASN A O 1
ATOM 711 N N . ASN A 1 91 ? -10.785 3.268 -5.893 1.00 91.88 91 ASN A N 1
ATOM 712 C CA . ASN A 1 91 ? -10.993 2.241 -6.918 1.00 91.88 91 ASN A CA 1
ATOM 713 C C . ASN A 1 91 ? -9.693 1.547 -7.373 1.00 91.88 91 ASN A C 1
ATOM 715 O O . A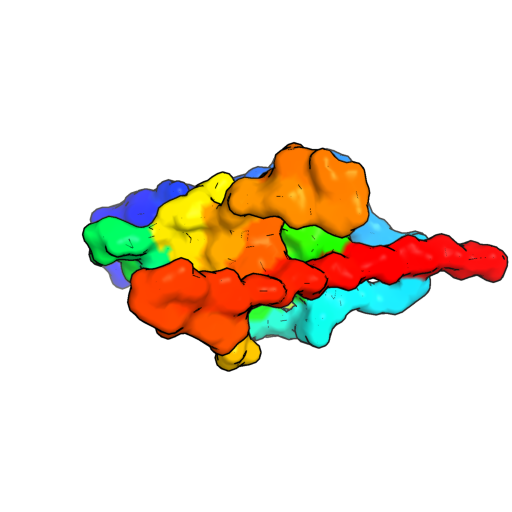SN A 1 91 ? -9.612 1.028 -8.485 1.00 91.88 91 ASN A O 1
ATOM 719 N N . LYS A 1 92 ? -8.665 1.540 -6.519 1.00 93.81 92 LYS A N 1
ATOM 720 C CA . LYS A 1 92 ? -7.388 0.865 -6.743 1.00 93.81 92 LYS A CA 1
ATOM 721 C C . LYS A 1 92 ? -7.089 -0.049 -5.563 1.00 93.81 92 LYS A C 1
ATOM 723 O O . LYS A 1 92 ? -7.249 0.356 -4.413 1.00 93.81 92 LYS A O 1
ATOM 728 N N . THR A 1 93 ? -6.593 -1.244 -5.855 1.00 95.50 93 THR A N 1
ATOM 729 C CA . THR A 1 93 ? -6.035 -2.150 -4.848 1.00 95.50 93 THR A CA 1
ATOM 730 C C . THR A 1 93 ? -4.523 -2.162 -4.982 1.00 95.50 93 THR A C 1
ATOM 732 O O . THR A 1 93 ? -3.993 -2.467 -6.050 1.00 95.50 93 THR A O 1
ATOM 735 N N . TYR A 1 94 ? -3.842 -1.811 -3.899 1.00 95.75 94 TYR A N 1
ATOM 736 C CA . TYR A 1 94 ? -2.393 -1.774 -3.785 1.00 95.75 94 TYR A CA 1
ATOM 737 C C . TYR A 1 94 ? -1.898 -2.995 -3.012 1.00 95.75 94 TYR A C 1
ATOM 739 O O . TYR A 1 94 ? -2.501 -3.378 -2.007 1.00 95.75 94 TYR A O 1
ATOM 747 N N . GLN A 1 95 ? -0.779 -3.568 -3.451 1.00 95.56 95 GLN A N 1
ATOM 748 C CA . GLN A 1 95 ? -0.088 -4.652 -2.755 1.00 95.56 95 GLN A CA 1
ATOM 749 C C . GLN A 1 95 ? 1.427 -4.476 -2.871 1.00 95.56 95 GLN A C 1
ATOM 751 O O . GLN A 1 95 ? 1.936 -4.148 -3.945 1.00 95.56 95 GLN A O 1
ATOM 756 N N . TYR A 1 96 ? 2.146 -4.695 -1.771 1.00 96.06 96 TYR A N 1
ATOM 757 C CA . TYR A 1 96 ? 3.606 -4.711 -1.782 1.00 96.06 96 TYR A CA 1
ATOM 758 C C . TYR A 1 96 ? 4.096 -6.045 -2.353 1.00 96.06 96 TYR A C 1
ATOM 760 O O . TYR A 1 96 ? 3.705 -7.106 -1.869 1.00 96.06 96 TYR A O 1
ATOM 768 N N . LYS A 1 97 ? 4.921 -6.024 -3.402 1.00 94.38 97 LYS A N 1
ATOM 769 C CA . LYS A 1 97 ? 5.381 -7.241 -4.090 1.00 94.38 97 LYS A CA 1
ATOM 770 C C . LYS A 1 97 ? 6.843 -7.150 -4.504 1.00 94.38 97 LYS A C 1
ATOM 772 O O . LYS A 1 97 ? 7.354 -6.060 -4.736 1.00 94.38 97 LYS A O 1
ATOM 777 N N . THR A 1 98 ? 7.466 -8.317 -4.663 1.00 95.19 98 THR A N 1
ATOM 778 C CA . THR A 1 98 ? 8.725 -8.477 -5.406 1.00 95.19 98 THR A CA 1
ATOM 779 C C . THR A 1 98 ? 8.420 -8.624 -6.890 1.00 95.19 98 THR A C 1
ATOM 781 O O . THR A 1 98 ? 7.546 -9.408 -7.263 1.00 95.19 98 THR A O 1
ATOM 784 N N . PHE A 1 99 ? 9.128 -7.889 -7.741 1.00 91.62 99 PHE A N 1
ATOM 785 C CA . PHE A 1 99 ? 8.989 -7.955 -9.194 1.00 91.62 99 PHE A CA 1
ATOM 786 C C . PHE A 1 99 ? 10.304 -7.593 -9.895 1.00 91.62 99 PHE A C 1
ATOM 788 O O . PHE A 1 99 ? 11.217 -7.021 -9.298 1.00 91.62 99 PHE A O 1
ATOM 795 N N . ILE A 1 100 ? 10.396 -7.920 -11.184 1.00 91.25 100 ILE A N 1
ATOM 796 C CA . ILE A 1 100 ? 11.522 -7.521 -12.033 1.00 91.25 100 ILE A CA 1
ATOM 797 C C . ILE A 1 100 ? 11.227 -6.131 -12.601 1.00 91.25 100 ILE A C 1
ATOM 799 O O . ILE A 1 100 ? 10.209 -5.906 -13.259 1.00 91.25 100 ILE A O 1
ATOM 803 N N . SER A 1 101 ? 12.107 -5.176 -12.319 1.00 86.38 101 SER A N 1
ATOM 804 C CA . SER A 1 101 ? 11.972 -3.794 -12.769 1.00 86.38 101 SER A CA 1
ATOM 805 C C . SER A 1 101 ? 12.284 -3.647 -14.265 1.00 86.38 101 SER A C 1
ATOM 807 O O . SER A 1 101 ? 12.882 -4.521 -14.889 1.00 86.38 101 SER A O 1
ATOM 809 N N . LYS A 1 102 ? 11.974 -2.479 -14.846 1.00 81.50 102 LYS A N 1
ATOM 810 C CA . LYS A 1 102 ? 12.369 -2.143 -16.231 1.00 81.50 102 LYS A CA 1
ATOM 811 C C . LYS A 1 102 ? 13.886 -2.198 -16.478 1.00 81.50 102 LYS A C 1
ATOM 813 O O . LYS A 1 102 ? 14.296 -2.236 -17.630 1.00 81.50 102 LYS A O 1
ATOM 818 N N . LYS A 1 103 ? 14.705 -2.167 -15.421 1.00 88.50 103 LYS A N 1
ATOM 819 C CA . LYS A 1 103 ? 16.168 -2.300 -15.487 1.00 88.50 103 LYS A CA 1
ATOM 820 C C . LYS A 1 103 ? 16.646 -3.752 -15.359 1.00 88.50 103 LYS A C 1
ATOM 822 O O . LYS A 1 103 ? 17.840 -3.978 -15.231 1.00 88.50 103 LYS A O 1
ATOM 827 N N . ASN A 1 104 ? 15.726 -4.719 -15.385 1.00 90.69 104 ASN A N 1
ATOM 828 C CA . ASN A 1 104 ? 16.004 -6.138 -15.172 1.00 90.69 104 ASN A CA 1
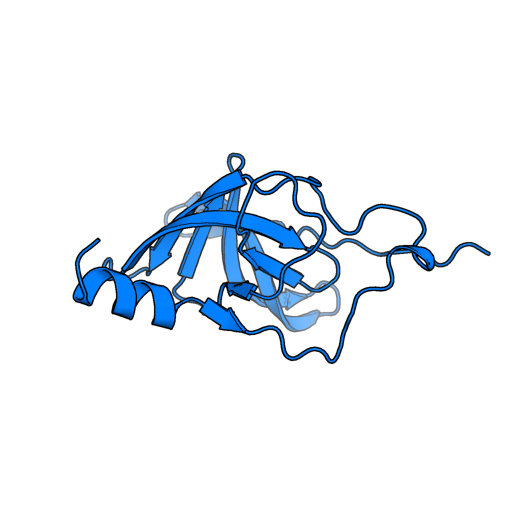ATOM 829 C C . ASN A 1 104 ? 16.571 -6.457 -13.773 1.00 90.69 104 ASN A C 1
ATOM 831 O O . ASN A 1 104 ? 17.348 -7.388 -13.592 1.00 90.69 104 ASN A O 1
ATOM 835 N N . GLU A 1 105 ? 16.168 -5.672 -12.774 1.00 93.00 105 GLU A N 1
ATOM 836 C CA . GLU A 1 105 ? 16.578 -5.838 -11.377 1.00 93.00 105 GLU A CA 1
ATOM 837 C C . GLU A 1 105 ? 15.412 -6.396 -10.563 1.00 93.00 105 GLU A C 1
ATOM 839 O O . GLU A 1 105 ? 14.286 -5.906 -10.687 1.00 93.00 105 GLU A O 1
ATOM 844 N N . THR A 1 106 ? 15.677 -7.375 -9.698 1.00 95.06 106 THR A N 1
ATOM 845 C CA . THR A 1 106 ? 14.689 -7.820 -8.706 1.00 95.06 106 THR A CA 1
ATOM 846 C C . THR A 1 106 ? 14.547 -6.737 -7.644 1.00 95.06 106 THR A C 1
ATOM 848 O O . THR A 1 106 ? 15.530 -6.334 -7.026 1.00 95.06 106 THR A O 1
ATOM 851 N N . THR A 1 107 ? 13.332 -6.239 -7.446 1.00 93.81 107 THR A N 1
ATOM 852 C CA . THR A 1 107 ? 13.052 -5.149 -6.511 1.00 93.81 107 THR A CA 1
ATOM 853 C C . THR A 1 107 ? 11.702 -5.350 -5.837 1.00 93.81 107 THR A C 1
ATOM 855 O O . THR A 1 107 ? 10.836 -6.048 -6.366 1.00 93.81 107 THR A O 1
ATOM 858 N N . ASP A 1 108 ? 11.521 -4.713 -4.685 1.00 94.62 108 ASP A N 1
ATOM 859 C CA . ASP A 1 108 ? 10.262 -4.713 -3.954 1.00 94.62 108 ASP A CA 1
ATOM 860 C C . ASP A 1 108 ? 9.594 -3.336 -4.065 1.00 94.62 108 ASP A C 1
ATOM 862 O O . ASP A 1 108 ? 10.266 -2.302 -4.033 1.00 94.62 108 ASP A O 1
ATOM 866 N N . GLY A 1 109 ? 8.268 -3.303 -4.185 1.00 94.31 109 GLY A N 1
ATOM 867 C CA . GLY A 1 109 ? 7.517 -2.050 -4.247 1.00 94.31 109 GLY A CA 1
ATOM 868 C C . GLY A 1 109 ? 6.005 -2.233 -4.266 1.00 94.31 109 GLY A C 1
ATOM 869 O O . GLY A 1 109 ? 5.509 -3.351 -4.439 1.00 94.31 109 GLY A O 1
ATOM 870 N N . TYR A 1 110 ? 5.260 -1.138 -4.105 1.00 95.19 110 TYR A N 1
ATOM 871 C CA . TYR A 1 110 ? 3.807 -1.181 -4.246 1.00 95.19 110 TYR A CA 1
ATOM 872 C C . TYR A 1 110 ? 3.393 -1.260 -5.716 1.00 95.19 110 TYR A C 1
ATOM 874 O O . TYR A 1 110 ? 3.834 -0.485 -6.570 1.00 95.19 110 TYR A O 1
ATOM 882 N N . LEU A 1 111 ? 2.490 -2.195 -5.996 1.00 94.44 111 LEU A N 1
ATOM 883 C CA . LEU A 1 111 ? 1.864 -2.395 -7.292 1.00 94.44 111 LEU A CA 1
ATOM 884 C C . LEU A 1 111 ? 0.349 -2.245 -7.166 1.00 94.44 111 LEU A C 1
ATOM 886 O O . LEU A 1 111 ? -0.254 -2.706 -6.198 1.00 94.44 111 LEU A O 1
ATOM 890 N N . ILE A 1 112 ? -0.265 -1.628 -8.172 1.00 94.62 112 ILE A N 1
ATOM 891 C CA . ILE A 1 112 ? -1.715 -1.567 -8.336 1.00 94.62 112 ILE A CA 1
ATOM 892 C C . ILE A 1 112 ? -2.150 -2.771 -9.153 1.00 94.62 112 ILE A C 1
ATOM 894 O O . ILE A 1 112 ? -1.639 -3.002 -10.250 1.00 94.62 112 ILE A O 1
ATOM 898 N N . ILE A 1 113 ? -3.114 -3.509 -8.630 1.00 93.06 113 ILE A N 1
ATOM 899 C CA . ILE A 1 113 ? -3.710 -4.662 -9.293 1.00 93.06 113 ILE A CA 1
ATOM 900 C C . ILE A 1 113 ? -4.702 -4.151 -10.338 1.00 93.06 113 ILE A C 1
ATOM 902 O O . ILE A 1 113 ? -5.652 -3.451 -9.993 1.00 93.06 113 ILE A O 1
ATOM 906 N N . LEU A 1 114 ? -4.460 -4.458 -11.614 1.00 91.50 114 LEU A N 1
ATOM 907 C CA . LEU A 1 114 ? -5.368 -4.102 -12.708 1.00 91.50 114 LEU A CA 1
ATOM 908 C C . LEU A 1 114 ? -6.323 -5.249 -13.031 1.00 91.50 114 LEU A C 1
ATOM 910 O O . LEU A 1 114 ? -7.515 -5.018 -13.202 1.00 91.50 114 LEU A O 1
ATOM 914 N N . TYR A 1 115 ? -5.792 -6.471 -13.107 1.00 88.00 115 TYR A N 1
ATOM 915 C CA . TYR A 1 115 ? -6.560 -7.679 -13.399 1.00 88.00 115 TYR A CA 1
ATOM 916 C C . TYR A 1 115 ? -5.949 -8.884 -12.688 1.00 88.00 115 TYR A C 1
ATOM 918 O O . TYR A 1 115 ? -4.727 -9.032 -12.650 1.00 88.00 115 TYR A O 1
ATOM 926 N N . GLU A 1 116 ? -6.805 -9.767 -12.181 1.00 85.44 116 GLU A N 1
ATOM 927 C CA . GLU A 1 116 ? -6.422 -11.069 -11.634 1.00 85.44 116 GLU A CA 1
ATOM 928 C C . GLU A 1 116 ? -7.222 -12.154 -12.354 1.00 85.44 116 GLU A C 1
ATOM 930 O O . GLU A 1 116 ? -8.419 -12.325 -12.127 1.00 85.44 116 GLU A O 1
ATOM 935 N N . TRP A 1 117 ? -6.565 -12.872 -13.262 1.00 85.62 117 TRP A N 1
ATOM 936 C CA . TRP A 1 117 ? -7.094 -14.084 -13.881 1.00 85.62 117 TRP A CA 1
ATOM 937 C C . TRP A 1 117 ? -6.526 -15.320 -13.184 1.00 85.62 117 TRP A C 1
ATOM 939 O O . TRP A 1 117 ? -5.582 -15.238 -12.402 1.00 85.62 117 TRP A O 1
ATOM 949 N N . LYS A 1 118 ? -7.061 -16.499 -13.523 1.00 84.06 118 LYS A N 1
ATOM 950 C CA . LYS A 1 118 ? -6.657 -17.774 -12.909 1.00 84.06 118 LYS A CA 1
ATOM 951 C C . LYS A 1 118 ? -5.149 -18.059 -13.010 1.00 84.06 118 LYS A C 1
ATOM 953 O O . LYS A 1 118 ? -4.588 -18.624 -12.082 1.00 84.06 118 LYS A O 1
ATOM 958 N N . ASN A 1 119 ? -4.510 -17.656 -14.112 1.00 87.69 119 ASN A N 1
ATOM 959 C CA . ASN A 1 119 ? -3.102 -17.970 -14.401 1.00 87.69 119 ASN A CA 1
ATOM 960 C C . ASN A 1 119 ? -2.207 -16.732 -14.573 1.00 87.69 119 ASN A C 1
ATOM 962 O O . ASN A 1 119 ? -1.004 -16.875 -14.768 1.00 87.69 119 ASN A O 1
ATOM 966 N N . TYR A 1 120 ? -2.775 -15.523 -14.547 1.00 80.06 120 TYR A N 1
ATOM 967 C CA . TYR A 1 120 ? -2.047 -14.294 -14.859 1.00 80.06 120 TYR A CA 1
ATOM 968 C C . TYR A 1 120 ? -2.582 -13.135 -14.029 1.00 80.06 120 TYR A C 1
ATOM 970 O O . TYR A 1 120 ? -3.791 -12.985 -13.861 1.00 80.06 120 TYR A O 1
ATOM 978 N N . GLN A 1 121 ? -1.680 -12.281 -13.562 1.00 85.94 121 GLN A N 1
ATOM 979 C CA . GLN A 1 121 ? -2.021 -11.053 -12.856 1.00 85.94 121 GLN A CA 1
ATOM 980 C C . GLN A 1 121 ? -1.351 -9.879 -13.569 1.00 85.94 121 GLN A C 1
ATOM 982 O O . GLN A 1 121 ? -0.152 -9.922 -13.855 1.00 85.94 121 GLN A O 1
ATOM 987 N N . LEU A 1 122 ? -2.128 -8.838 -13.868 1.00 89.50 122 LEU A N 1
ATOM 988 C CA . LEU A 1 122 ? -1.620 -7.608 -14.461 1.00 89.50 122 LEU A CA 1
ATOM 989 C C . LEU A 1 122 ? -1.497 -6.533 -13.387 1.00 89.50 122 LEU A C 1
ATOM 991 O O . LEU A 1 122 ? -2.464 -6.215 -12.691 1.00 89.50 122 LEU A O 1
ATOM 995 N N . TYR A 1 123 ? -0.315 -5.931 -13.319 1.00 90.94 123 TYR A N 1
ATOM 996 C CA . TYR A 1 123 ? 0.017 -4.894 -12.355 1.00 90.94 123 TYR A CA 1
ATOM 997 C C . TYR A 1 123 ? 0.436 -3.599 -13.042 1.00 90.94 123 TYR A C 1
ATOM 999 O O . TYR A 1 123 ? 1.036 -3.610 -14.118 1.00 90.94 123 TYR A O 1
ATOM 1007 N N . ARG A 1 124 ? 0.192 -2.472 -12.373 1.00 89.56 124 ARG A N 1
ATOM 1008 C CA . ARG A 1 124 ? 0.756 -1.165 -12.718 1.00 89.56 124 ARG A CA 1
ATOM 1009 C C . ARG A 1 124 ? 1.523 -0.605 -11.534 1.00 89.56 124 ARG A C 1
ATOM 1011 O O . ARG A 1 124 ? 1.022 -0.607 -10.417 1.00 89.56 124 ARG A O 1
ATOM 1018 N N . GLN A 1 125 ? 2.707 -0.066 -11.789 1.00 86.31 125 GLN A N 1
ATOM 1019 C CA . GLN A 1 125 ? 3.443 0.699 -10.792 1.00 86.31 125 GLN A CA 1
ATOM 1020 C C . GLN A 1 125 ? 3.306 2.197 -11.074 1.00 86.31 125 GLN A C 1
ATOM 1022 O O . GLN A 1 125 ? 3.810 2.686 -12.087 1.00 86.31 125 GLN A O 1
ATOM 1027 N N . ASP A 1 126 ? 2.661 2.930 -10.167 1.00 80.81 126 ASP A N 1
ATOM 1028 C CA . ASP A 1 126 ? 2.603 4.392 -10.227 1.00 80.81 126 ASP A CA 1
ATOM 1029 C C . ASP A 1 126 ? 3.872 4.938 -9.531 1.00 80.81 126 ASP A C 1
ATOM 1031 O O . ASP A 1 126 ? 3.951 4.965 -8.304 1.00 80.81 126 ASP A O 1
ATOM 1035 N N . LYS A 1 127 ? 4.894 5.344 -10.302 1.00 72.44 127 LYS A N 1
ATOM 1036 C CA . LYS A 1 127 ? 6.073 6.066 -9.776 1.00 72.44 127 LYS A CA 1
ATOM 1037 C C . LYS A 1 127 ? 5.955 7.555 -10.082 1.00 72.44 127 LYS A C 1
ATOM 1039 O O . LYS A 1 127 ? 5.719 7.927 -11.232 1.00 72.44 127 LYS A O 1
ATOM 1044 N N . LYS A 1 128 ? 6.185 8.408 -9.083 1.00 67.12 128 LYS A N 1
ATOM 1045 C CA . LYS A 1 128 ? 6.328 9.856 -9.283 1.00 67.12 128 LYS A CA 1
ATOM 1046 C C . LYS A 1 128 ? 7.810 10.215 -9.249 1.00 67.12 128 LYS A C 1
ATOM 1048 O O . LYS A 1 128 ? 8.477 10.022 -8.240 1.00 67.12 128 LYS A O 1
ATOM 1053 N N . LYS A 1 129 ? 8.327 10.720 -10.372 1.00 56.34 129 LYS A N 1
ATOM 1054 C CA . LYS A 1 129 ? 9.625 11.398 -10.414 1.00 56.34 129 LYS A CA 1
ATOM 1055 C C . LYS A 1 129 ? 9.382 12.884 -10.205 1.00 56.34 129 LYS A C 1
ATOM 1057 O O . LYS A 1 129 ? 8.561 13.463 -10.909 1.00 56.34 129 LYS A O 1
ATOM 1062 N N . LEU A 1 130 ? 10.088 13.462 -9.247 1.00 54.50 130 LEU A N 1
ATOM 1063 C CA . LEU A 1 130 ? 10.186 14.904 -9.096 1.00 54.50 130 LEU A CA 1
ATOM 1064 C C . LEU A 1 130 ? 11.400 15.340 -9.914 1.00 54.50 130 LEU A C 1
ATOM 1066 O O . LEU A 1 130 ? 12.476 14.763 -9.765 1.00 54.50 130 LEU A O 1
ATOM 1070 N N . SER A 1 131 ? 11.208 16.278 -10.831 1.00 48.62 131 SER A N 1
ATOM 1071 C CA . SER A 1 131 ? 12.309 16.965 -11.498 1.00 48.62 131 SER A CA 1
ATOM 1072 C C . SER A 1 131 ? 12.655 18.197 -10.673 1.00 48.62 131 SER A C 1
ATOM 1074 O O . SER A 1 131 ? 11.760 18.980 -10.346 1.00 48.62 131 SER A O 1
ATOM 1076 N N . GLU A 1 132 ? 13.929 18.366 -10.329 1.00 43.44 132 GLU A N 1
ATOM 1077 C CA . GLU A 1 132 ? 14.417 19.640 -9.802 1.00 43.44 132 GLU A CA 1
ATOM 1078 C C . GLU A 1 132 ? 14.186 20.715 -10.874 1.00 43.44 132 GLU A C 1
ATOM 1080 O O . GLU A 1 132 ? 14.453 20.488 -12.057 1.00 43.44 132 GLU A O 1
ATOM 1085 N N . GLY A 1 133 ? 13.598 21.846 -10.477 1.00 42.81 133 GLY A N 1
ATOM 1086 C CA . GLY A 1 133 ? 13.513 23.011 -11.351 1.00 42.81 133 GLY A CA 1
ATOM 1087 C C . GLY A 1 133 ? 14.928 23.493 -11.638 1.00 42.81 133 GLY A C 1
ATOM 1088 O O . GLY A 1 133 ? 15.699 23.684 -10.700 1.00 42.81 133 GLY A O 1
ATOM 1089 N N . SER A 1 134 ? 15.269 23.601 -12.921 1.00 40.22 134 SER A N 1
ATOM 1090 C CA . SER A 1 134 ? 16.497 24.260 -13.380 1.00 40.22 134 SER A CA 1
ATOM 1091 C C . SER A 1 134 ? 16.419 25.762 -13.150 1.00 40.22 134 SER A C 1
ATOM 1093 O O . SER A 1 134 ? 15.295 26.302 -13.277 1.00 40.22 134 SER A O 1
#

Foldseek 3Di:
DDPQLVVLVVVFKDFPPPPCPPPVVQFDDDQFPDQWFFFKWKAFQVRPHTDTFGWTARQAVLWIATDPHGHDRDGRMTTPLDQRMWMDGPNWIKGWDFDQDPVRDTDIGIWTWPDDDPVDTDTDRDHDDTDGDD

Secondary structure (DSSP, 8-state):
--HHHHHHHHTTEEE--TT----GGG-BS-SBSSSS-EEEEEEETTSS-EEEEEEEEETTTTEEEEESSSS-S--SEEE---TTEEEEETTEEEEEEEEE-TTS-EEEEEEEEEEE-SS-EEEE--PPPPBPP-

Sequence (134 aa):
MNTIETFEIVKIIAQKNNLRTMNLSKISGSPYSMGTFALAKVERENGKTNANLLLRYNGYNDEIEIGKNTTQETSEEALLKDKSLRATFNNKTYQYKTFISKKNETTDGYLIILYEWKNYQLYRQDKKKLSEGS

pLDDT: mean 82.23, std 15.72, range [40.22, 96.56]